Protein AF-A0A820KTW9-F1 (afdb_monomer_lite)

Secondary structure (DSSP, 8-state):
--S-HHHHHHHHHHHHHHHHHHHHHHHHT-HHHHHHHHHHHHHHHHTTHHHHHHHHHSS-HHHHHHHHHHHHHHHHHHT-SS-TTTT-STTGGGHHHHHHHHHHHHT-SSHHHHHHHHHHHHHHHHHHHHHHHHHTSPPS-GGG--HHHHHHHHHHHHHHHHH-

Sequence (164 aa):
SFRYPSTFSRLLPYVLQLEFILDQALMIGDKEKAECITKLITQFGENLAQLIVQMAITPNQQIQTLSHKFCCLVMKCTDMKGQYPVEETCSELTFSFWYALQEEVTSADEDEKQIVLLELFRPYFERLIEVLIAKGQLQENDSIFTSEDKETFRCYRVDITDTM

InterPro domains:
  IPR011989 Armadillo-like helical [G3DSA:1.25.10.10] (1-164)
  IPR040709 Importin 13, repeat 1 [PF18773] (143-164)
  IPR051345 Importin beta-like nuclear transport receptors [PTHR12363] (7-163)
  IPR057941 Transportin-3/Importin-13, second TPR domain [PF24138] (30-133)

pLDDT: mean 90.48, std 10.81, range [34.0, 98.38]

Radius of gyration: 16.78 Å; chains: 1; bounding box: 44×34×47 Å

Organism: NCBI:txid433720

Structure (mmCIF, N/CA/C/O backbone):
data_AF-A0A820KTW9-F1
#
_entry.id   AF-A0A820KTW9-F1
#
loop_
_atom_site.group_PDB
_atom_site.id
_atom_site.type_symbol
_atom_site.label_atom_id
_atom_site.label_alt_id
_atom_site.label_comp_id
_atom_site.label_asym_id
_atom_site.label_entity_id
_atom_site.label_seq_id
_atom_site.pdbx_PDB_ins_code
_atom_site.Cartn_x
_atom_site.Cartn_y
_atom_site.Cartn_z
_atom_site.occupancy
_atom_site.B_iso_or_equiv
_atom_site.auth_seq_id
_atom_site.auth_comp_id
_atom_site.auth_asym_id
_atom_site.auth_atom_id
_atom_site.pdbx_PDB_model_num
ATOM 1 N N . SER A 1 1 ? -5.375 14.267 22.601 1.00 34.00 1 SER A N 1
ATOM 2 C CA . SER A 1 1 ? -6.477 15.171 22.199 1.00 34.00 1 SER A CA 1
ATOM 3 C C . SER A 1 1 ? -6.208 15.660 20.782 1.00 34.00 1 SER A C 1
ATOM 5 O O . SER A 1 1 ? -5.478 16.627 20.611 1.00 34.00 1 SER A O 1
ATOM 7 N N . PHE A 1 2 ? -6.708 14.957 19.759 1.00 43.16 2 PHE A N 1
ATOM 8 C CA . PHE A 1 2 ? -6.582 15.395 18.363 1.00 43.16 2 PHE A CA 1
ATOM 9 C C . PHE A 1 2 ? -7.851 16.141 17.944 1.00 43.16 2 PHE A C 1
ATOM 11 O O . PHE A 1 2 ? -8.962 15.632 18.062 1.00 43.16 2 PHE A O 1
ATOM 18 N N . ARG A 1 3 ? -7.672 17.381 17.480 1.00 41.62 3 ARG A N 1
ATOM 19 C CA . ARG A 1 3 ? -8.734 18.356 17.175 1.00 41.62 3 ARG A CA 1
ATOM 20 C C . ARG A 1 3 ? -9.325 18.233 15.760 1.00 41.62 3 ARG A C 1
ATOM 22 O O . ARG A 1 3 ? -10.164 19.053 15.405 1.00 41.62 3 ARG A O 1
ATOM 29 N N . TYR A 1 4 ? -8.914 17.242 14.960 1.00 52.12 4 TYR A N 1
ATOM 30 C CA . TYR A 1 4 ? -9.273 17.138 13.534 1.00 52.12 4 TYR A CA 1
ATOM 31 C C . TYR A 1 4 ? -9.757 15.767 12.976 1.00 52.12 4 TYR A C 1
ATOM 33 O O . TYR A 1 4 ? -9.684 15.601 11.756 1.00 52.12 4 TYR A O 1
ATOM 41 N N . PRO A 1 5 ? -10.315 14.799 13.744 1.00 56.50 5 PRO A N 1
ATOM 42 C CA . PRO A 1 5 ? -10.829 13.542 13.162 1.00 56.50 5 PRO A CA 1
ATOM 43 C C . PRO A 1 5 ? -11.892 13.748 12.064 1.00 56.50 5 PRO A C 1
ATOM 45 O O . PRO A 1 5 ? -12.007 12.967 11.118 1.00 56.50 5 PRO A O 1
ATOM 48 N N . SER A 1 6 ? -12.676 14.824 12.168 1.00 60.16 6 SER A N 1
ATOM 49 C CA . SER A 1 6 ? -13.803 15.108 11.275 1.00 60.16 6 SER A CA 1
ATOM 50 C C . SER A 1 6 ? -13.398 15.666 9.908 1.00 60.16 6 SER A C 1
ATOM 52 O O . SER A 1 6 ? -14.124 15.467 8.941 1.00 60.16 6 SER A O 1
ATOM 54 N N . THR A 1 7 ? -12.261 16.357 9.786 1.00 65.12 7 THR A N 1
ATOM 55 C CA . THR A 1 7 ? -11.813 16.894 8.488 1.00 65.12 7 THR A CA 1
ATOM 56 C C . THR A 1 7 ? -11.152 15.805 7.651 1.00 65.12 7 THR A C 1
ATOM 58 O O . THR A 1 7 ? -11.446 15.686 6.467 1.00 65.12 7 THR A O 1
ATOM 61 N N . PHE A 1 8 ? -10.321 14.958 8.260 1.00 67.88 8 PHE A N 1
ATOM 62 C CA . PHE A 1 8 ? -9.616 13.894 7.539 1.00 67.88 8 PHE A CA 1
ATOM 63 C C . PHE A 1 8 ? -10.538 12.754 7.101 1.00 67.88 8 PHE A C 1
ATOM 65 O O . PHE A 1 8 ? -10.455 12.310 5.957 1.00 67.88 8 PHE A O 1
ATOM 72 N N . SER A 1 9 ? -11.512 12.373 7.933 1.00 68.88 9 SER A N 1
ATOM 73 C CA . SER A 1 9 ? -12.573 11.441 7.515 1.00 68.88 9 SER A CA 1
ATOM 74 C C . SER A 1 9 ? -13.400 11.966 6.334 1.00 68.88 9 SER A C 1
ATOM 76 O O . SER A 1 9 ? -13.886 11.176 5.528 1.00 68.88 9 SER A O 1
ATOM 78 N N . ARG A 1 10 ? -13.516 13.293 6.169 1.00 79.44 10 ARG A N 1
ATOM 79 C CA . ARG A 1 10 ? -14.155 13.917 4.996 1.00 79.44 10 ARG A CA 1
ATOM 80 C C . ARG A 1 10 ? -13.270 13.936 3.752 1.00 79.44 10 ARG A C 1
ATOM 82 O O . ARG A 1 10 ? -13.816 14.046 2.660 1.00 79.44 10 ARG A O 1
ATOM 89 N N . LEU A 1 11 ? -11.947 13.857 3.900 1.00 83.38 11 LEU A N 1
ATOM 90 C CA . LEU A 1 11 ? -10.999 13.830 2.780 1.00 83.38 11 LEU A CA 1
ATOM 91 C C . LEU A 1 11 ? -10.821 12.426 2.206 1.00 83.38 11 LEU A C 1
ATOM 93 O O . LEU A 1 11 ? -10.639 12.284 0.999 1.00 83.38 11 LEU A O 1
ATOM 97 N N . LEU A 1 12 ? -10.943 11.393 3.041 1.00 86.62 12 LEU A N 1
ATOM 98 C CA . LEU A 1 12 ? -10.739 10.007 2.629 1.00 86.62 12 LEU A CA 1
ATOM 99 C C . LEU A 1 12 ? -11.578 9.587 1.400 1.00 86.62 12 LEU A C 1
ATOM 101 O O . LEU A 1 12 ? -11.005 8.985 0.496 1.00 86.62 12 LEU A O 1
ATOM 105 N N . PRO A 1 13 ? -12.872 9.952 1.258 1.00 87.75 13 PRO A N 1
ATOM 106 C CA . PRO A 1 13 ? -13.631 9.648 0.042 1.00 87.75 13 PRO A CA 1
ATOM 107 C C . PRO A 1 13 ? -13.048 10.253 -1.241 1.00 87.75 13 PRO A C 1
ATOM 109 O O . PRO A 1 13 ? -13.236 9.679 -2.309 1.00 87.75 13 PRO A O 1
ATOM 112 N N . TYR A 1 14 ? -12.361 11.396 -1.161 1.00 89.56 14 TYR A N 1
ATOM 113 C CA . TYR A 1 14 ? -11.696 12.010 -2.315 1.00 89.56 14 TYR A CA 1
ATOM 114 C C . TYR A 1 14 ? -10.377 11.312 -2.633 1.00 89.56 14 TYR A C 1
ATOM 116 O O . TYR A 1 14 ? -10.065 11.104 -3.799 1.00 89.56 14 TYR A O 1
ATOM 124 N N . VAL A 1 15 ? -9.635 10.886 -1.608 1.00 91.38 15 VAL A N 1
ATOM 125 C CA . VAL A 1 15 ? -8.419 10.081 -1.796 1.00 91.38 15 VAL A CA 1
ATOM 126 C C . VAL A 1 15 ? -8.764 8.731 -2.424 1.00 91.38 15 VAL A C 1
ATOM 128 O O . VAL A 1 15 ? -8.089 8.299 -3.348 1.00 91.38 15 VAL A O 1
ATOM 131 N N . LEU A 1 16 ? -9.876 8.108 -2.024 1.00 92.69 16 LEU A N 1
ATOM 132 C CA . LEU A 1 16 ? -10.361 6.877 -2.654 1.00 92.69 16 LEU A CA 1
ATOM 133 C C . LEU A 1 16 ? -10.734 7.065 -4.135 1.00 92.69 16 LEU A C 1
ATOM 135 O O . LEU A 1 16 ? -10.607 6.129 -4.914 1.00 92.69 16 LEU A O 1
ATOM 139 N N . GLN A 1 17 ? -11.146 8.264 -4.562 1.00 93.19 17 GLN A N 1
ATOM 140 C CA . GLN A 1 17 ? -11.398 8.540 -5.985 1.00 93.19 17 GLN A CA 1
ATOM 141 C C . GLN A 1 17 ? -10.112 8.568 -6.819 1.00 93.19 17 GLN A C 1
ATOM 143 O O . GLN A 1 17 ? -10.182 8.417 -8.040 1.00 93.19 17 GLN A O 1
ATOM 148 N N . LEU A 1 18 ? -8.942 8.714 -6.186 1.00 93.81 18 LEU A N 1
ATOM 149 C CA . LEU A 1 18 ? -7.661 8.613 -6.881 1.00 93.81 18 LEU A CA 1
ATOM 150 C C . LEU A 1 18 ? -7.427 7.215 -7.449 1.00 93.81 18 LEU A C 1
ATOM 152 O O . LEU A 1 18 ? -6.693 7.106 -8.423 1.00 93.81 18 LEU A O 1
ATOM 156 N N . GLU A 1 19 ? -8.083 6.178 -6.917 1.00 95.00 19 GLU A N 1
ATOM 157 C CA . GLU A 1 19 ? -8.020 4.823 -7.472 1.00 95.00 19 GLU A CA 1
ATOM 158 C C . GLU A 1 19 ? -8.372 4.808 -8.964 1.00 95.00 19 GLU A C 1
ATOM 160 O O . GLU A 1 19 ? -7.656 4.228 -9.773 1.00 95.00 19 GLU A O 1
ATOM 165 N N . PHE A 1 20 ? -9.433 5.518 -9.350 1.00 94.50 20 PHE A N 1
ATOM 166 C CA . PHE A 1 20 ? -9.849 5.597 -10.747 1.00 94.50 20 PHE A CA 1
ATOM 167 C C . PHE A 1 20 ? -8.800 6.292 -11.624 1.00 94.50 20 PHE A C 1
ATOM 169 O O . PHE A 1 20 ? -8.584 5.911 -12.773 1.00 94.50 20 PHE A O 1
ATOM 176 N N . ILE A 1 21 ? -8.136 7.317 -11.087 1.00 94.75 21 ILE A N 1
ATOM 177 C CA . ILE A 1 21 ? -7.090 8.051 -11.806 1.00 94.75 21 ILE A CA 1
ATOM 178 C C . ILE A 1 21 ? -5.824 7.193 -11.920 1.00 94.75 21 ILE A C 1
ATOM 180 O O . ILE A 1 21 ? -5.175 7.212 -12.967 1.00 94.75 21 ILE A O 1
ATOM 184 N N . LEU A 1 22 ? -5.502 6.423 -10.878 1.00 95.56 22 LEU A N 1
ATOM 185 C CA . LEU A 1 22 ? -4.422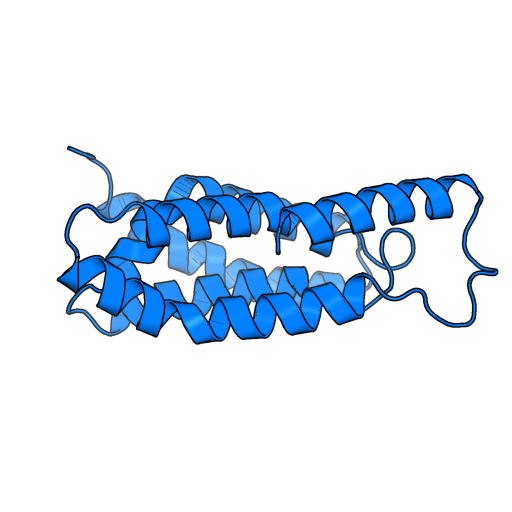 5.442 -10.884 1.00 95.56 22 LEU A CA 1
ATOM 186 C C . LEU A 1 22 ? -4.680 4.385 -11.961 1.00 95.56 22 LEU A C 1
ATOM 188 O O . LEU A 1 22 ? -3.826 4.174 -12.813 1.00 95.56 22 LEU A O 1
ATOM 192 N N . ASP A 1 23 ? -5.879 3.804 -12.004 1.00 95.44 23 ASP A N 1
ATOM 193 C CA . ASP A 1 23 ? -6.250 2.805 -13.014 1.00 95.44 23 ASP A CA 1
ATOM 194 C C . ASP A 1 23 ? -6.119 3.333 -14.442 1.00 95.44 23 ASP A C 1
ATOM 196 O O . ASP A 1 23 ? -5.630 2.631 -15.328 1.00 95.44 23 ASP A O 1
ATOM 200 N N . GLN A 1 24 ? -6.507 4.588 -14.676 1.00 95.94 24 GLN A N 1
ATOM 201 C CA . GLN A 1 24 ? -6.299 5.226 -15.973 1.00 95.94 24 GLN A CA 1
ATOM 202 C C . GLN A 1 24 ? -4.819 5.389 -16.311 1.00 95.94 24 GLN A C 1
ATOM 204 O O . GLN A 1 24 ? -4.437 5.104 -17.443 1.00 95.94 24 GLN A O 1
ATOM 209 N N . ALA A 1 25 ? -3.999 5.843 -15.357 1.00 94.88 25 ALA A N 1
ATOM 210 C CA . ALA A 1 25 ? -2.560 6.007 -15.559 1.00 94.88 25 ALA A CA 1
ATOM 211 C C . ALA A 1 25 ? -1.898 4.667 -15.912 1.00 94.88 25 ALA A C 1
ATOM 213 O O . ALA A 1 25 ? -1.147 4.583 -16.883 1.00 94.88 25 ALA A O 1
ATOM 214 N N . LEU A 1 26 ? -2.263 3.600 -15.198 1.00 93.31 26 LEU A N 1
ATOM 215 C CA . LEU A 1 26 ? -1.782 2.246 -15.467 1.00 93.31 26 LEU A CA 1
ATOM 216 C C . LEU A 1 26 ? -2.234 1.732 -16.837 1.00 93.31 26 LEU A C 1
ATOM 218 O O . LEU A 1 26 ? -1.436 1.146 -17.564 1.00 93.31 26 LEU A O 1
ATOM 222 N N . MET A 1 27 ? -3.489 1.984 -17.225 1.00 94.06 27 MET A N 1
ATOM 223 C CA . MET A 1 27 ? -4.031 1.553 -18.519 1.00 94.06 27 MET A CA 1
ATOM 224 C C . MET A 1 27 ? -3.278 2.165 -19.706 1.00 94.06 27 MET A C 1
ATOM 226 O O . MET A 1 27 ? -3.072 1.487 -20.711 1.00 94.06 27 MET A O 1
ATOM 230 N N . ILE A 1 28 ? -2.879 3.434 -19.605 1.00 94.81 28 ILE A N 1
ATOM 231 C CA . ILE A 1 28 ? -2.154 4.135 -20.675 1.00 94.81 28 ILE A CA 1
ATOM 232 C C . ILE A 1 28 ? -0.627 3.998 -20.561 1.00 94.81 28 ILE A C 1
ATOM 234 O O . ILE A 1 28 ? 0.085 4.504 -21.425 1.00 94.81 28 ILE A O 1
ATOM 238 N N . GLY A 1 29 ? -0.122 3.324 -19.521 1.00 92.19 29 GLY A N 1
ATOM 239 C CA . GLY A 1 29 ? 1.311 3.130 -19.281 1.00 92.19 29 GLY A CA 1
ATOM 240 C C . GLY A 1 29 ? 2.050 4.368 -18.757 1.00 92.19 29 GLY A C 1
ATOM 241 O O . GLY A 1 29 ? 3.268 4.460 -18.907 1.00 92.19 29 GLY A O 1
ATOM 242 N N . ASP A 1 30 ? 1.340 5.322 -18.153 1.00 95.12 30 ASP A N 1
ATOM 243 C CA . ASP A 1 30 ? 1.914 6.547 -17.584 1.00 95.12 30 ASP A CA 1
ATOM 244 C C . ASP A 1 30 ? 2.478 6.277 -16.180 1.00 95.12 30 ASP A C 1
ATOM 246 O O . ASP A 1 30 ? 1.804 6.447 -15.157 1.00 95.12 30 ASP A O 1
ATOM 250 N N . LYS A 1 31 ? 3.729 5.802 -16.150 1.00 92.62 31 LYS A N 1
ATOM 251 C CA . LYS A 1 31 ? 4.437 5.425 -14.918 1.00 92.62 31 LYS A CA 1
ATOM 252 C C . LYS A 1 31 ? 4.632 6.604 -13.965 1.00 92.62 31 LYS A C 1
ATOM 254 O O . LYS A 1 31 ? 4.418 6.445 -12.770 1.00 92.62 31 LYS A O 1
ATOM 259 N N . GLU A 1 32 ? 4.983 7.782 -14.483 1.00 94.81 32 GLU A N 1
ATOM 260 C CA . GLU A 1 32 ? 5.228 8.980 -13.667 1.00 94.81 32 GLU A CA 1
ATOM 261 C C . GLU A 1 32 ? 3.954 9.410 -12.933 1.00 94.81 32 GLU A C 1
ATOM 263 O O . GLU A 1 32 ? 3.974 9.706 -11.734 1.00 94.81 32 GLU A O 1
ATOM 268 N N . LYS A 1 33 ? 2.814 9.387 -13.628 1.00 95.38 33 LYS A N 1
ATOM 269 C CA . LYS A 1 33 ? 1.525 9.702 -13.016 1.00 95.38 33 LYS A CA 1
ATOM 270 C C . LYS A 1 33 ? 1.090 8.639 -12.013 1.00 95.38 33 LYS A C 1
ATOM 272 O O . LYS A 1 33 ? 0.592 9.001 -10.946 1.00 95.38 33 LYS A O 1
ATOM 277 N N . ALA A 1 34 ? 1.275 7.355 -12.325 1.00 96.12 34 ALA A N 1
ATOM 278 C CA . ALA A 1 34 ? 0.981 6.267 -11.392 1.00 96.12 34 ALA A CA 1
ATOM 279 C C . ALA A 1 34 ? 1.818 6.386 -10.108 1.00 96.12 34 ALA A C 1
ATOM 281 O O . ALA A 1 34 ? 1.275 6.277 -9.006 1.00 96.12 34 ALA A O 1
ATOM 282 N N . GLU A 1 35 ? 3.104 6.707 -10.241 1.00 95.75 35 GLU A N 1
ATOM 283 C CA . GLU A 1 35 ? 4.013 6.946 -9.122 1.00 95.75 35 GLU A CA 1
ATOM 284 C C . GLU A 1 35 ? 3.566 8.153 -8.289 1.00 95.75 35 GLU A C 1
ATOM 286 O O . GLU A 1 35 ? 3.407 8.039 -7.075 1.00 95.75 35 GLU A O 1
ATOM 291 N N . CYS A 1 36 ? 3.276 9.295 -8.922 1.00 96.75 36 CYS A N 1
ATOM 292 C CA . CYS A 1 36 ? 2.791 10.495 -8.234 1.00 96.75 36 CYS A CA 1
ATOM 293 C C . CYS A 1 36 ? 1.501 10.240 -7.438 1.00 96.75 36 CYS A C 1
ATOM 295 O O . CYS A 1 36 ? 1.371 10.688 -6.297 1.00 96.75 36 CYS A O 1
ATOM 297 N N . ILE A 1 37 ? 0.541 9.523 -8.029 1.00 96.56 37 ILE A N 1
ATOM 298 C CA . ILE A 1 37 ? -0.720 9.182 -7.359 1.00 96.56 37 ILE A CA 1
ATOM 299 C C . ILE A 1 37 ? -0.463 8.222 -6.198 1.00 96.56 37 ILE A C 1
ATOM 301 O O . ILE A 1 37 ? -1.012 8.421 -5.115 1.00 96.56 37 ILE A O 1
ATOM 305 N N . THR A 1 38 ? 0.399 7.225 -6.399 1.00 97.31 38 THR A N 1
ATOM 306 C CA . THR A 1 38 ? 0.782 6.277 -5.349 1.00 97.31 38 THR A CA 1
ATOM 307 C C . THR A 1 38 ? 1.426 7.000 -4.173 1.00 97.31 38 THR A C 1
ATOM 309 O O . THR A 1 38 ? 0.965 6.818 -3.050 1.00 97.31 38 THR A O 1
ATOM 312 N N . LYS A 1 39 ? 2.388 7.902 -4.420 1.00 96.38 39 LYS A N 1
ATOM 313 C CA . LYS A 1 39 ? 3.006 8.753 -3.385 1.00 96.38 39 LYS A CA 1
ATOM 314 C C . LYS A 1 39 ? 1.961 9.525 -2.587 1.00 96.38 39 LYS A C 1
ATOM 316 O O . LYS A 1 39 ? 2.022 9.559 -1.364 1.00 96.38 39 LYS A O 1
ATOM 321 N N . LEU A 1 40 ? 0.988 10.134 -3.265 1.00 95.69 40 LEU A N 1
ATOM 322 C CA . LEU A 1 40 ? -0.064 10.896 -2.595 1.00 95.69 40 LEU A CA 1
ATOM 323 C C . LEU A 1 40 ? -0.929 10.002 -1.694 1.00 95.69 40 LEU A C 1
ATOM 325 O O . LEU A 1 40 ? -1.241 10.387 -0.568 1.00 95.69 40 LEU A O 1
ATOM 329 N N . ILE A 1 41 ? -1.308 8.818 -2.180 1.00 95.75 41 ILE A N 1
ATOM 330 C CA . ILE A 1 41 ? -2.088 7.839 -1.414 1.00 95.75 41 ILE A CA 1
ATOM 331 C C . ILE A 1 41 ? -1.293 7.373 -0.189 1.00 95.75 41 ILE A C 1
ATOM 333 O O . ILE A 1 41 ? -1.828 7.393 0.919 1.00 95.75 41 ILE A O 1
ATOM 337 N N . THR A 1 42 ? -0.027 6.984 -0.361 1.00 95.25 42 THR A N 1
ATOM 338 C CA . THR A 1 42 ? 0.783 6.406 0.721 1.00 95.25 42 THR A CA 1
ATOM 339 C C . THR A 1 42 ? 1.136 7.444 1.777 1.00 95.25 42 THR A C 1
ATOM 341 O O . THR A 1 42 ? 0.911 7.190 2.957 1.00 95.25 42 THR A O 1
ATOM 344 N N . GLN A 1 43 ? 1.530 8.657 1.380 1.00 94.06 43 GLN A N 1
ATOM 345 C CA . GLN A 1 43 ? 1.768 9.766 2.313 1.00 94.06 43 GLN A CA 1
ATOM 346 C C . GLN A 1 43 ? 0.505 10.162 3.082 1.00 94.06 43 GLN A C 1
ATOM 348 O O . GLN A 1 43 ? 0.572 10.500 4.265 1.00 94.06 43 GLN A O 1
ATOM 353 N N . PHE A 1 44 ? -0.665 10.136 2.437 1.00 92.19 44 PHE A N 1
ATOM 354 C CA . PHE A 1 44 ? -1.926 10.383 3.134 1.00 92.19 44 PHE A CA 1
ATOM 355 C C . PHE A 1 44 ? -2.214 9.292 4.172 1.00 92.19 44 PHE A C 1
ATOM 357 O O . PHE A 1 44 ? -2.635 9.605 5.284 1.00 92.19 44 PHE A O 1
ATOM 364 N N . GLY A 1 45 ? -1.969 8.029 3.816 1.00 92.75 45 GLY A N 1
ATOM 365 C CA . GLY A 1 45 ? -2.156 6.881 4.697 1.00 92.75 45 GLY A CA 1
ATOM 366 C C . GLY A 1 45 ? -1.224 6.893 5.899 1.00 92.75 45 GLY A C 1
ATOM 367 O O . GLY A 1 45 ? -1.688 6.722 7.019 1.00 92.75 45 GLY A O 1
ATOM 368 N N . GLU A 1 46 ? 0.065 7.138 5.674 1.00 92.75 46 GLU A N 1
ATOM 369 C CA . GLU A 1 46 ? 1.106 7.174 6.707 1.00 92.75 46 GLU A CA 1
ATOM 370 C C . GLU A 1 46 ? 0.771 8.199 7.798 1.00 92.75 46 GLU A C 1
ATOM 372 O O . GLU A 1 46 ? 0.704 7.868 8.978 1.00 92.75 46 GLU A O 1
ATOM 377 N N . ASN A 1 47 ? 0.413 9.424 7.401 1.00 90.19 47 ASN A N 1
ATOM 378 C CA . ASN A 1 47 ? 0.047 10.491 8.339 1.00 90.19 47 ASN A CA 1
ATOM 379 C C . ASN A 1 47 ? -1.277 10.244 9.087 1.00 90.19 47 ASN A C 1
ATOM 381 O O . ASN A 1 47 ? -1.616 10.991 10.008 1.00 90.19 47 ASN A O 1
ATOM 385 N N . LEU A 1 48 ? -2.061 9.247 8.671 1.00 89.62 48 LEU A N 1
ATOM 386 C CA . LEU A 1 48 ? -3.390 8.951 9.205 1.00 89.62 48 LEU A CA 1
ATOM 387 C C . LEU A 1 48 ? -3.544 7.496 9.655 1.00 89.62 48 LEU A C 1
ATOM 389 O O . LEU A 1 48 ? -4.674 7.076 9.911 1.00 89.62 48 LEU A O 1
ATOM 393 N N . ALA A 1 49 ? -2.450 6.746 9.800 1.00 92.94 49 ALA A N 1
ATOM 394 C CA . ALA A 1 49 ? -2.474 5.335 10.177 1.00 92.94 49 ALA A CA 1
ATOM 395 C C . ALA A 1 49 ? -3.306 5.105 11.452 1.00 92.94 49 ALA A C 1
ATOM 397 O O . ALA A 1 49 ? -4.243 4.304 11.454 1.00 92.94 49 ALA A O 1
ATOM 398 N N . GLN A 1 50 ? -3.092 5.929 12.481 1.00 91.50 50 GLN A N 1
ATOM 399 C CA . GLN A 1 50 ? -3.874 5.899 13.717 1.00 91.50 50 GLN A CA 1
ATOM 400 C C . GLN A 1 50 ? -5.381 6.076 13.480 1.00 91.50 50 GLN A C 1
ATOM 402 O O . GLN A 1 50 ? -6.217 5.394 14.080 1.00 91.50 50 GLN A O 1
ATOM 407 N N . LEU A 1 51 ? -5.754 7.019 12.611 1.00 90.69 51 LEU A N 1
ATOM 408 C CA . LEU A 1 51 ? -7.153 7.286 12.294 1.00 90.69 51 LEU A CA 1
ATOM 409 C C . LEU A 1 51 ? -7.762 6.112 11.521 1.00 90.69 51 LEU A C 1
ATOM 411 O O . LEU A 1 51 ? -8.890 5.733 11.815 1.00 90.69 51 LEU A O 1
ATOM 415 N N . ILE A 1 52 ? -7.025 5.508 10.586 1.00 92.69 52 ILE A N 1
ATOM 416 C CA . ILE A 1 52 ? -7.453 4.321 9.828 1.00 92.69 52 ILE A CA 1
ATOM 417 C C . ILE A 1 52 ? -7.755 3.158 10.782 1.00 92.69 52 ILE A C 1
ATOM 419 O O . ILE A 1 52 ? -8.813 2.530 10.659 1.00 92.69 52 ILE A O 1
ATOM 423 N N . VAL A 1 53 ? -6.893 2.933 11.778 1.00 93.44 53 VAL A N 1
ATOM 424 C CA . VAL A 1 53 ? -7.076 1.933 12.843 1.00 93.44 53 VAL A CA 1
ATOM 425 C C . VAL A 1 53 ? -8.321 2.238 13.684 1.00 93.44 53 VAL A C 1
ATOM 427 O O . VAL A 1 53 ? -9.181 1.376 13.862 1.00 93.44 53 VAL A O 1
ATOM 430 N N . GLN A 1 54 ? -8.496 3.482 14.139 1.00 91.31 54 GLN A N 1
ATOM 431 C CA . GLN A 1 54 ? -9.687 3.897 14.900 1.00 91.31 54 GLN A CA 1
ATOM 432 C C . GLN A 1 54 ? -10.985 3.765 14.088 1.00 91.31 54 GLN A C 1
ATOM 434 O O . GLN A 1 54 ? -12.026 3.366 14.615 1.00 91.31 54 GLN A O 1
ATOM 439 N N . MET A 1 55 ? -10.933 4.088 12.796 1.00 91.06 55 MET A N 1
ATOM 440 C CA . MET A 1 55 ? -12.048 3.942 11.863 1.00 91.06 55 MET A CA 1
ATOM 441 C C . MET A 1 55 ? -12.421 2.478 11.634 1.00 91.06 55 MET A C 1
ATOM 443 O O . MET A 1 55 ? -13.584 2.199 11.362 1.00 91.06 55 MET A O 1
ATOM 447 N N . ALA A 1 56 ? -11.475 1.548 11.756 1.00 92.38 56 ALA A N 1
ATOM 448 C CA . ALA A 1 56 ? -11.725 0.123 11.568 1.00 92.38 56 ALA A CA 1
ATOM 449 C C . ALA A 1 56 ? -12.545 -0.492 12.722 1.00 92.38 56 ALA A C 1
ATOM 451 O O . ALA A 1 56 ? -13.325 -1.411 12.495 1.00 92.38 56 ALA A O 1
ATOM 452 N N . ILE A 1 57 ? -12.434 0.057 13.938 1.00 91.50 57 ILE A N 1
ATOM 453 C CA . ILE A 1 57 ? -13.106 -0.457 15.152 1.00 91.50 57 ILE A CA 1
ATOM 454 C C . ILE A 1 57 ? -14.303 0.382 15.619 1.00 91.50 57 ILE A C 1
ATOM 456 O O . ILE A 1 57 ? -14.962 0.054 16.604 1.00 91.50 57 ILE A O 1
ATOM 460 N N . THR A 1 58 ? -14.602 1.488 14.940 1.00 90.12 58 THR A N 1
ATOM 461 C CA . THR A 1 58 ? -15.780 2.314 15.244 1.00 90.12 58 THR A CA 1
ATOM 462 C C . THR A 1 58 ? -17.079 1.524 15.025 1.00 90.12 58 THR A C 1
ATOM 464 O O . THR A 1 58 ? -17.138 0.726 14.095 1.00 90.12 58 THR A O 1
ATOM 467 N N . PRO A 1 59 ? -18.169 1.761 15.776 1.00 88.44 59 PRO A N 1
ATOM 468 C CA . PRO A 1 59 ? -19.450 1.084 15.533 1.00 88.44 59 PRO A CA 1
ATOM 469 C C . PRO A 1 59 ? -20.140 1.495 14.216 1.00 88.44 59 PRO A C 1
ATOM 471 O O . PRO A 1 59 ? -21.168 0.929 13.849 1.00 88.44 59 PRO A O 1
ATOM 474 N N . ASN A 1 60 ? -19.621 2.497 13.498 1.00 90.81 60 ASN A N 1
ATOM 475 C CA . ASN A 1 60 ? -20.190 2.957 12.234 1.00 90.81 60 ASN A CA 1
ATOM 476 C C . ASN A 1 60 ? -19.645 2.157 11.037 1.00 90.81 60 ASN A C 1
ATOM 478 O O . ASN A 1 60 ? -18.543 2.413 10.551 1.00 90.81 60 ASN A O 1
ATOM 482 N N . GLN A 1 61 ? -20.474 1.265 10.494 1.00 91.94 61 GLN A N 1
ATOM 483 C CA . GLN A 1 61 ? -20.131 0.404 9.358 1.00 91.94 61 GLN A CA 1
ATOM 484 C C . GLN A 1 61 ? -19.691 1.167 8.093 1.00 91.94 61 GLN A C 1
ATOM 486 O O . GLN A 1 61 ? -18.845 0.684 7.338 1.00 91.94 61 GLN A O 1
ATOM 491 N N . GLN A 1 62 ? -20.216 2.374 7.847 1.00 89.88 62 GLN A N 1
ATOM 492 C CA . GLN A 1 62 ? -19.787 3.186 6.701 1.00 89.88 62 GLN A CA 1
ATOM 493 C C . GLN A 1 62 ? -18.340 3.654 6.871 1.00 89.88 62 GLN A C 1
ATOM 495 O O . GLN A 1 62 ? -17.567 3.627 5.917 1.00 89.88 62 GLN A O 1
ATOM 500 N N . ILE A 1 63 ? -17.959 4.041 8.089 1.00 89.75 63 ILE A N 1
ATOM 501 C CA . ILE A 1 63 ? -16.599 4.484 8.413 1.00 89.75 63 ILE A CA 1
ATOM 502 C C . ILE A 1 63 ? -15.623 3.300 8.358 1.00 89.75 63 ILE A C 1
ATOM 504 O O . ILE A 1 63 ? -14.555 3.431 7.758 1.00 89.75 63 ILE A O 1
ATOM 508 N N . GLN A 1 64 ? -16.022 2.131 8.870 1.00 92.69 64 GLN A N 1
ATOM 509 C CA . GLN A 1 64 ? -15.249 0.889 8.734 1.00 92.69 64 GLN A CA 1
ATOM 510 C C . GLN A 1 64 ? -14.995 0.543 7.261 1.00 92.69 64 GLN A C 1
ATOM 512 O O . GLN A 1 64 ? -13.873 0.230 6.871 1.00 92.69 64 GLN A O 1
ATOM 517 N N . THR A 1 65 ? -16.025 0.673 6.418 1.00 93.44 65 THR A N 1
ATOM 518 C CA . THR A 1 65 ? -15.918 0.421 4.973 1.00 93.44 65 THR A CA 1
ATOM 519 C C . THR A 1 65 ? -14.902 1.349 4.309 1.00 93.44 65 THR A C 1
ATOM 521 O O . THR A 1 65 ? -14.192 0.927 3.400 1.00 93.44 65 THR A O 1
ATOM 524 N N . LEU A 1 66 ? -14.816 2.611 4.737 1.00 92.88 66 LEU A N 1
ATOM 525 C CA . LEU A 1 66 ? -13.826 3.543 4.200 1.00 92.88 66 LEU A CA 1
ATOM 526 C C . LEU A 1 66 ? -12.396 3.152 4.595 1.00 92.88 66 LEU A C 1
ATOM 528 O O . LEU A 1 66 ? -11.515 3.207 3.742 1.00 92.88 66 LEU A O 1
ATOM 532 N N . SER A 1 67 ? -12.183 2.730 5.847 1.00 93.75 67 SER A N 1
ATOM 533 C CA . SER A 1 67 ? -10.889 2.212 6.317 1.00 93.75 67 SER A CA 1
ATOM 534 C C . SER A 1 67 ? -10.463 0.984 5.503 1.00 93.75 67 SER A C 1
ATOM 536 O O . SER A 1 67 ? -9.395 0.988 4.893 1.00 93.75 67 SER A O 1
ATOM 538 N N . HIS A 1 68 ? -11.361 0.003 5.354 1.00 95.69 68 HIS A N 1
ATOM 539 C CA . HIS A 1 68 ? -11.135 -1.184 4.524 1.00 95.69 68 HIS A CA 1
ATOM 540 C C . HIS A 1 68 ? -10.761 -0.831 3.078 1.00 95.69 68 HIS A C 1
ATOM 542 O O . HIS A 1 68 ? -9.739 -1.291 2.572 1.00 95.69 68 HIS A O 1
ATOM 548 N N . LYS A 1 69 ? -11.550 0.030 2.419 1.00 96.12 69 LYS A N 1
ATOM 549 C CA . LYS A 1 69 ? -11.281 0.463 1.038 1.00 96.12 69 LYS A CA 1
ATOM 550 C C . LYS A 1 69 ? -9.918 1.128 0.894 1.00 96.12 69 LYS A C 1
ATOM 552 O O . LYS A 1 69 ? -9.258 0.928 -0.118 1.00 96.12 69 LYS A O 1
ATOM 557 N N . PHE A 1 70 ? -9.498 1.901 1.890 1.00 96.31 70 PHE A N 1
ATOM 558 C CA . PHE A 1 70 ? -8.197 2.550 1.861 1.00 96.31 70 PHE A CA 1
ATOM 559 C C . PHE A 1 70 ? -7.054 1.540 1.989 1.00 96.31 70 PHE A C 1
ATOM 561 O O . PHE A 1 70 ? -6.130 1.573 1.182 1.00 96.31 70 PHE A O 1
ATOM 568 N N . CYS A 1 71 ? -7.146 0.588 2.923 1.00 97.06 71 CYS A N 1
ATOM 569 C CA . CYS A 1 71 ? -6.171 -0.500 3.032 1.00 97.06 71 CYS A CA 1
ATOM 570 C C . CYS A 1 71 ? -6.086 -1.323 1.737 1.00 97.06 71 CYS A C 1
ATOM 572 O O . CYS A 1 71 ? -4.991 -1.650 1.287 1.00 97.06 71 CYS A O 1
ATOM 574 N N . CYS A 1 72 ? -7.222 -1.608 1.092 1.00 97.25 72 CYS A N 1
ATOM 575 C CA . CYS A 1 72 ? -7.246 -2.272 -0.213 1.00 97.25 72 CYS A CA 1
ATOM 576 C C . CYS A 1 72 ? -6.599 -1.430 -1.322 1.00 97.25 72 CYS A C 1
ATOM 578 O O . CYS A 1 72 ? -5.903 -1.984 -2.169 1.00 97.25 72 CYS A O 1
ATOM 580 N N . LEU A 1 73 ? -6.799 -0.110 -1.316 1.00 97.50 73 LEU A N 1
ATOM 581 C CA . LEU A 1 73 ? -6.170 0.790 -2.279 1.00 97.50 73 LEU A CA 1
ATOM 582 C C . LEU A 1 73 ? -4.647 0.808 -2.119 1.00 97.50 73 LEU A C 1
ATOM 584 O O . LEU A 1 73 ? -3.939 0.689 -3.114 1.00 97.50 73 LEU A O 1
ATOM 588 N N . VAL A 1 74 ? -4.130 0.891 -0.889 1.00 97.94 74 VAL A N 1
ATOM 589 C CA . VAL A 1 74 ? -2.676 0.804 -0.680 1.00 97.94 74 VAL A CA 1
ATOM 590 C C . VAL A 1 74 ? -2.154 -0.575 -1.083 1.00 97.94 74 VAL A C 1
ATOM 592 O O . VAL A 1 74 ? -1.152 -0.651 -1.784 1.00 97.94 74 VAL A O 1
ATOM 595 N N . MET A 1 75 ? -2.871 -1.656 -0.751 1.00 98.19 75 MET A N 1
ATOM 596 C CA . MET A 1 75 ? -2.513 -3.014 -1.183 1.00 98.19 75 MET A CA 1
ATOM 597 C C . MET A 1 75 ? -2.426 -3.146 -2.706 1.00 98.19 75 MET A C 1
ATOM 599 O O . MET A 1 75 ? -1.523 -3.802 -3.212 1.00 98.19 75 MET A O 1
ATOM 603 N N . LYS A 1 76 ? -3.323 -2.495 -3.451 1.00 97.31 76 LYS A N 1
ATOM 604 C CA . LYS A 1 76 ? -3.275 -2.447 -4.919 1.00 97.31 76 LYS A CA 1
ATOM 605 C C . LYS A 1 76 ? -2.017 -1.749 -5.439 1.00 97.31 76 LYS A C 1
ATOM 607 O O . LYS A 1 76 ? -1.476 -2.172 -6.455 1.00 97.31 76 LYS A O 1
ATOM 612 N N . CYS A 1 77 ? -1.544 -0.711 -4.750 1.00 97.69 77 CYS A N 1
ATOM 613 C CA . CYS A 1 77 ? -0.266 -0.077 -5.065 1.00 97.69 77 CYS A CA 1
ATOM 614 C C . CYS A 1 77 ? 0.927 -0.983 -4.721 1.00 97.69 77 CYS A C 1
ATOM 616 O O . CYS A 1 77 ? 1.900 -1.006 -5.469 1.00 97.69 77 CYS A O 1
ATOM 618 N N . THR A 1 78 ? 0.853 -1.749 -3.628 1.00 97.94 78 THR A N 1
ATOM 619 C CA . THR A 1 78 ? 1.896 -2.717 -3.250 1.00 97.94 78 THR A CA 1
ATOM 620 C C . THR A 1 78 ? 2.000 -3.841 -4.282 1.00 97.94 78 THR A C 1
ATOM 622 O O . THR A 1 78 ? 3.089 -4.186 -4.736 1.00 97.94 78 THR A O 1
ATOM 625 N N . ASP A 1 79 ? 0.851 -4.379 -4.697 1.00 97.19 79 ASP A N 1
ATOM 626 C CA . ASP A 1 79 ? 0.695 -5.458 -5.682 1.00 97.19 79 ASP A CA 1
ATOM 627 C C . ASP A 1 79 ? 0.708 -4.925 -7.128 1.00 97.19 79 ASP A C 1
ATOM 629 O O . ASP A 1 79 ? 0.035 -5.444 -8.025 1.00 97.19 79 ASP A O 1
ATOM 633 N N . MET A 1 80 ? 1.451 -3.837 -7.365 1.00 95.69 80 MET A N 1
ATOM 634 C CA . MET A 1 80 ? 1.588 -3.266 -8.697 1.00 95.69 80 MET A CA 1
ATOM 635 C C . MET A 1 80 ? 2.223 -4.293 -9.632 1.00 95.69 80 MET A C 1
ATOM 637 O O . MET A 1 80 ? 3.279 -4.865 -9.336 1.00 95.69 80 MET A O 1
ATOM 641 N N . LYS A 1 81 ? 1.587 -4.507 -10.787 1.00 93.31 81 LYS A N 1
ATOM 642 C CA . LYS A 1 81 ? 2.091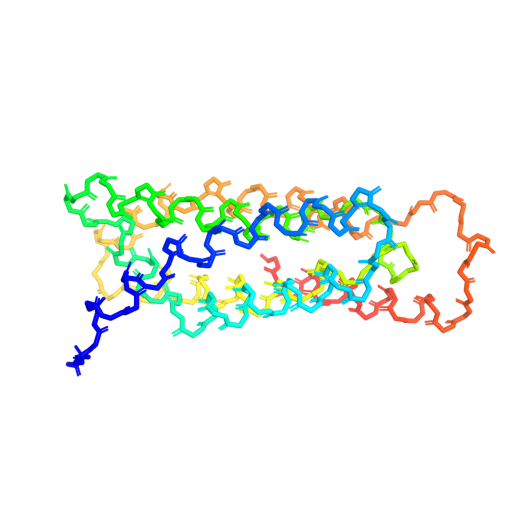 -5.437 -11.797 1.00 93.31 81 LYS A CA 1
ATOM 643 C C . LYS A 1 81 ? 3.412 -4.943 -12.373 1.00 93.31 81 LYS A C 1
ATOM 645 O O . LYS A 1 81 ? 3.522 -3.791 -12.778 1.00 93.31 81 LYS A O 1
ATOM 650 N N . GLY A 1 82 ? 4.354 -5.871 -12.488 1.00 91.38 82 GLY A N 1
ATOM 651 C CA . GLY A 1 82 ? 5.681 -5.629 -13.036 1.00 91.38 82 GLY A CA 1
ATOM 652 C C . GLY A 1 82 ? 6.779 -5.784 -11.989 1.00 91.38 82 GLY A C 1
ATOM 653 O O . GLY A 1 82 ? 6.526 -5.810 -10.781 1.00 91.38 82 GLY A O 1
ATOM 654 N N . GLN A 1 83 ? 8.005 -5.923 -12.467 1.00 92.62 83 GLN A N 1
ATOM 655 C CA . GLN A 1 83 ? 9.207 -6.004 -11.663 1.00 92.62 83 GLN A CA 1
ATOM 656 C C . GLN A 1 83 ? 9.742 -4.610 -11.324 1.00 92.62 83 GLN A C 1
ATOM 658 O O . GLN A 1 83 ? 10.060 -3.818 -12.214 1.00 92.62 83 GLN A O 1
ATOM 663 N N . TYR A 1 84 ? 9.904 -4.337 -10.033 1.00 94.19 84 TYR A N 1
ATOM 664 C CA . TYR A 1 84 ? 10.652 -3.174 -9.567 1.00 94.19 84 TYR A CA 1
ATOM 665 C C . TYR A 1 84 ? 12.155 -3.328 -9.888 1.00 94.19 84 TYR A C 1
ATOM 667 O O . TYR A 1 84 ? 12.676 -4.440 -9.756 1.00 94.19 84 TYR A O 1
ATOM 675 N N . PRO A 1 85 ? 12.887 -2.261 -10.275 1.00 93.81 85 PRO A N 1
ATOM 676 C CA . PRO A 1 85 ? 12.412 -0.894 -10.556 1.00 93.81 85 PRO A CA 1
ATOM 677 C C . PRO A 1 85 ? 12.016 -0.658 -12.027 1.00 93.81 85 PRO A C 1
ATOM 679 O O . PRO A 1 85 ? 11.554 0.419 -12.394 1.00 93.81 85 PRO A O 1
ATOM 682 N N . VAL A 1 86 ? 12.252 -1.637 -12.904 1.00 91.25 86 VAL A N 1
ATOM 683 C CA . VAL A 1 86 ? 12.237 -1.437 -14.363 1.00 91.25 86 VAL A CA 1
ATOM 684 C C . VAL A 1 86 ? 10.817 -1.262 -14.906 1.00 91.25 86 VAL A C 1
ATOM 686 O O . VAL A 1 86 ? 10.533 -0.380 -15.726 1.00 91.25 86 VAL A O 1
ATOM 689 N N . GLU A 1 87 ? 9.895 -2.117 -14.480 1.00 91.56 87 GLU A N 1
ATOM 690 C CA . GLU A 1 87 ? 8.527 -2.133 -14.992 1.00 91.56 87 GLU A CA 1
ATOM 691 C C . GLU A 1 87 ? 7.610 -1.220 -14.175 1.00 91.56 87 GLU A C 1
ATOM 693 O O . GLU A 1 87 ? 6.755 -0.558 -14.764 1.00 91.56 87 GLU A O 1
ATOM 698 N N . GLU A 1 88 ? 7.841 -1.104 -12.866 1.00 93.69 88 GLU A N 1
ATOM 699 C CA . GLU A 1 88 ? 7.075 -0.248 -11.957 1.00 93.69 88 GLU A CA 1
ATOM 700 C C . GLU A 1 88 ? 7.923 0.266 -10.780 1.00 93.69 88 GLU A C 1
ATOM 702 O O . GLU A 1 88 ? 8.893 -0.374 -10.387 1.00 93.69 88 GLU A O 1
ATOM 707 N N . THR A 1 89 ? 7.534 1.411 -10.214 1.00 94.94 89 THR A N 1
ATOM 708 C CA . THR A 1 89 ? 8.192 2.087 -9.073 1.00 94.94 89 THR A CA 1
ATOM 709 C C . THR A 1 89 ? 7.226 2.360 -7.912 1.00 94.94 89 THR A C 1
ATOM 711 O O . THR A 1 89 ? 7.557 3.050 -6.953 1.00 94.94 89 THR A O 1
ATOM 714 N N . CYS A 1 90 ? 5.994 1.860 -8.000 1.00 96.69 90 CYS A N 1
ATOM 715 C CA . CYS A 1 90 ? 4.911 2.171 -7.073 1.00 96.69 90 CYS A CA 1
ATOM 716 C C . CYS A 1 90 ? 4.990 1.357 -5.782 1.00 96.69 90 CYS A C 1
ATOM 718 O O . CYS A 1 90 ? 4.675 1.879 -4.714 1.00 96.69 90 CYS A O 1
ATOM 720 N N . SER A 1 91 ? 5.396 0.092 -5.870 1.00 97.25 91 SER A N 1
ATOM 721 C CA . SER A 1 91 ? 5.324 -0.838 -4.740 1.00 97.25 91 SER A CA 1
ATOM 722 C C . SER A 1 91 ? 6.201 -0.420 -3.551 1.00 97.25 91 SER A C 1
ATOM 724 O O . SER A 1 91 ? 5.732 -0.454 -2.414 1.00 97.25 91 SER A O 1
ATOM 726 N N . GLU A 1 92 ? 7.424 0.055 -3.806 1.00 97.12 92 GLU A N 1
ATOM 727 C CA . GLU A 1 92 ? 8.366 0.567 -2.792 1.00 97.12 92 GLU A CA 1
ATOM 728 C C . GLU A 1 92 ? 7.761 1.702 -1.952 1.00 97.12 92 GLU A C 1
ATOM 730 O O . GLU A 1 92 ? 7.914 1.752 -0.733 1.00 97.12 92 GLU A O 1
ATOM 735 N N . LEU A 1 93 ? 6.986 2.586 -2.584 1.00 97.44 93 LEU A N 1
ATOM 736 C CA . LEU A 1 93 ? 6.403 3.762 -1.932 1.00 97.44 93 LEU A CA 1
ATOM 737 C C . LEU A 1 93 ? 5.371 3.420 -0.854 1.00 97.44 93 LEU A C 1
ATOM 739 O O . LEU A 1 93 ? 4.925 4.311 -0.128 1.00 97.44 93 LEU A O 1
ATOM 743 N N . THR A 1 94 ? 4.932 2.162 -0.796 1.00 97.81 94 THR A N 1
ATOM 744 C CA . THR A 1 94 ? 3.921 1.693 0.154 1.00 97.81 94 THR A CA 1
ATOM 745 C C . THR A 1 94 ? 4.512 1.237 1.482 1.00 97.81 94 THR A C 1
ATOM 747 O O . THR A 1 94 ? 3.765 1.133 2.454 1.00 97.81 94 THR A O 1
ATOM 750 N N . PHE A 1 95 ? 5.824 0.994 1.563 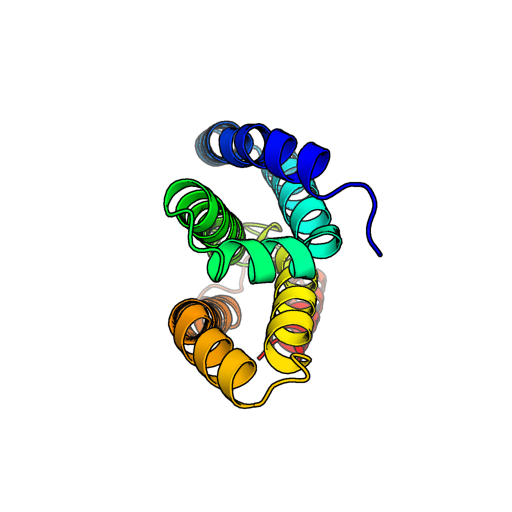1.00 97.38 95 PHE A N 1
ATOM 751 C CA . PHE A 1 95 ? 6.450 0.419 2.757 1.00 97.38 95 PHE A CA 1
ATOM 752 C C . PHE A 1 95 ? 6.257 1.301 3.990 1.00 97.38 95 PHE A C 1
ATOM 754 O O . PHE A 1 95 ? 5.816 0.800 5.022 1.00 97.38 95 PHE A O 1
ATOM 761 N N . SER A 1 96 ? 6.451 2.622 3.870 1.00 95.50 96 SER A N 1
ATOM 762 C CA . SER A 1 96 ? 6.260 3.555 4.994 1.00 95.50 96 SER A CA 1
ATOM 763 C C . SER A 1 96 ? 4.848 3.493 5.584 1.00 95.50 96 SER A C 1
ATOM 765 O O . SER A 1 96 ? 4.677 3.538 6.802 1.00 95.50 96 SER A O 1
ATOM 767 N N . PHE A 1 97 ? 3.830 3.308 4.739 1.00 97.44 97 PHE A N 1
ATOM 768 C CA . PHE A 1 97 ? 2.460 3.115 5.200 1.00 97.44 97 PHE A CA 1
ATOM 769 C C . PHE A 1 97 ? 2.295 1.812 5.986 1.00 97.44 97 PHE A C 1
ATOM 771 O O . PHE A 1 97 ? 1.658 1.826 7.039 1.00 97.44 97 PHE A O 1
ATOM 778 N N . TRP A 1 98 ? 2.834 0.693 5.491 1.00 97.88 98 TRP A N 1
ATOM 779 C CA . TRP A 1 98 ? 2.692 -0.601 6.165 1.00 97.88 98 TRP A CA 1
ATOM 780 C C . TRP A 1 98 ? 3.365 -0.606 7.536 1.00 97.88 98 TRP A C 1
ATOM 782 O O . TRP A 1 98 ? 2.753 -1.084 8.491 1.00 97.88 98 TRP A O 1
ATOM 792 N N . TYR A 1 99 ? 4.537 0.023 7.655 1.00 96.12 99 TYR A N 1
ATOM 793 C CA . TYR A 1 99 ? 5.189 0.252 8.945 1.00 96.12 99 TYR A CA 1
ATOM 794 C C . TYR A 1 99 ? 4.323 1.067 9.899 1.00 96.12 99 TYR A C 1
ATOM 796 O O . TYR A 1 99 ? 4.053 0.622 11.014 1.00 96.12 99 TYR A O 1
ATOM 804 N N . ALA A 1 100 ? 3.840 2.231 9.455 1.00 96.19 100 ALA A N 1
ATOM 805 C CA . ALA A 1 100 ? 3.008 3.097 10.287 1.00 96.19 100 ALA A CA 1
ATOM 806 C C . ALA A 1 100 ? 1.714 2.390 10.726 1.00 96.19 100 ALA A C 1
ATOM 808 O O . ALA A 1 100 ? 1.280 2.513 11.870 1.00 96.19 100 ALA A O 1
ATOM 809 N N . LEU A 1 101 ? 1.095 1.606 9.837 1.00 96.44 101 LEU A N 1
ATOM 810 C CA . LEU A 1 101 ? -0.106 0.841 10.162 1.00 96.44 101 LEU A CA 1
ATOM 811 C C . LEU A 1 101 ? 0.180 -0.254 11.195 1.00 96.44 101 LEU A C 1
ATOM 813 O O . LEU A 1 101 ? -0.599 -0.420 12.133 1.00 96.44 101 LEU A O 1
ATOM 817 N N . GLN A 1 102 ? 1.276 -0.998 11.041 1.00 95.12 102 GLN A N 1
ATOM 818 C CA . GLN A 1 102 ? 1.678 -2.033 11.994 1.00 95.12 102 GLN A CA 1
ATOM 819 C C . GLN A 1 102 ? 1.984 -1.440 13.372 1.00 95.12 102 GLN A C 1
ATOM 821 O O . GLN A 1 102 ? 1.541 -1.992 14.383 1.00 95.12 102 GLN A O 1
ATOM 826 N N . GLU A 1 103 ? 2.691 -0.311 13.429 1.00 94.69 103 GLU A N 1
ATOM 827 C CA . GLU A 1 103 ? 2.981 0.398 14.678 1.00 94.69 103 GLU A CA 1
ATOM 828 C C . GLU A 1 103 ? 1.684 0.791 15.397 1.00 94.69 103 GLU A C 1
ATOM 830 O O . GLU A 1 103 ? 1.510 0.498 16.578 1.00 94.69 103 GLU A O 1
ATOM 835 N N . GLU A 1 104 ? 0.709 1.355 14.684 1.00 94.38 104 GLU A N 1
ATOM 836 C CA . GLU A 1 104 ? -0.578 1.766 15.266 1.00 94.38 104 GLU A CA 1
ATOM 837 C C . GLU A 1 104 ? -1.473 0.583 15.673 1.00 94.38 104 GLU A C 1
ATOM 839 O O . GLU A 1 104 ? -2.234 0.678 16.637 1.00 94.38 104 GLU A O 1
ATOM 844 N N . VAL A 1 105 ? -1.391 -0.553 14.973 1.00 93.38 105 VAL A N 1
ATOM 845 C CA . VAL A 1 105 ? -2.110 -1.785 15.350 1.00 93.38 105 VAL A CA 1
ATOM 846 C C . VAL A 1 105 ? -1.500 -2.421 16.602 1.00 93.38 105 VAL A C 1
ATOM 848 O O . VAL A 1 105 ? -2.233 -2.917 17.459 1.00 93.38 105 VAL A O 1
ATOM 851 N N . THR A 1 106 ? -0.172 -2.415 16.721 1.00 91.25 106 THR A N 1
ATOM 852 C CA . THR A 1 106 ? 0.548 -3.100 17.809 1.00 91.25 106 THR A CA 1
ATOM 853 C C . THR A 1 106 ? 0.713 -2.248 19.066 1.00 91.25 106 THR A C 1
ATOM 855 O O . THR A 1 106 ? 0.811 -2.809 20.153 1.00 91.25 106 THR A O 1
ATOM 858 N N . SER A 1 107 ? 0.672 -0.920 18.963 1.00 89.12 107 SER A N 1
ATOM 859 C CA . SER A 1 107 ? 0.823 0.013 20.094 1.00 89.12 107 SER A CA 1
ATOM 860 C C . SER A 1 107 ? -0.449 0.249 20.921 1.00 89.12 107 SER A C 1
ATOM 862 O O . SER A 1 107 ? -0.460 1.105 21.802 1.00 89.12 107 SER A O 1
ATOM 864 N N . ALA A 1 108 ? -1.540 -0.482 20.670 1.00 82.06 108 ALA A N 1
ATOM 865 C CA . ALA A 1 108 ? -2.771 -0.322 21.441 1.00 82.06 108 ALA A CA 1
ATOM 866 C C . ALA A 1 108 ? -2.578 -0.732 22.919 1.00 82.06 108 ALA A C 1
ATOM 868 O O . ALA A 1 108 ? -2.351 -1.900 23.212 1.00 82.06 108 ALA A O 1
ATOM 869 N N . ASP A 1 109 ? -2.740 0.227 23.838 1.00 72.62 109 ASP A N 1
ATOM 870 C CA . ASP A 1 109 ? -2.501 0.068 25.288 1.00 72.62 109 ASP A CA 1
ATOM 871 C C . ASP A 1 109 ? -3.443 -0.923 26.012 1.00 72.62 109 ASP A C 1
ATOM 873 O O . ASP A 1 109 ? -3.182 -1.314 27.148 1.00 72.62 109 ASP A O 1
ATOM 877 N N . GLU A 1 110 ? -4.573 -1.289 25.399 1.00 78.44 110 GLU A N 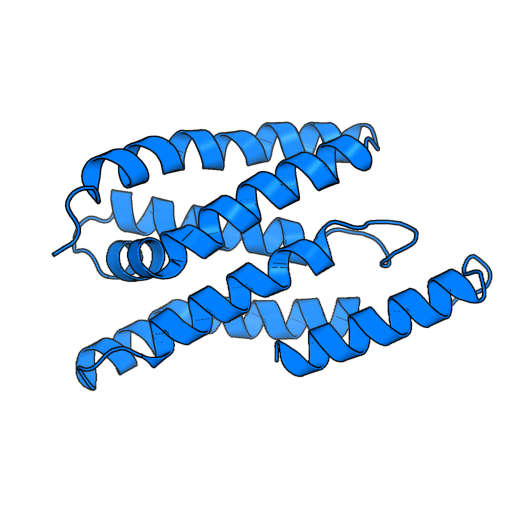1
ATOM 878 C CA . GLU A 1 110 ? -5.588 -2.175 25.983 1.00 78.44 110 GLU A CA 1
ATOM 879 C C . GLU A 1 110 ? -5.515 -3.561 25.329 1.00 78.44 110 GLU A C 1
ATOM 881 O O . GLU A 1 110 ? -5.868 -3.693 24.156 1.00 78.44 110 GLU A O 1
ATOM 886 N N . ASP A 1 111 ? -5.134 -4.594 26.091 1.00 78.19 111 ASP A N 1
ATOM 887 C CA . ASP A 1 111 ? -4.941 -5.968 25.590 1.00 78.19 111 ASP A CA 1
ATOM 888 C C . ASP A 1 111 ? -6.143 -6.486 24.773 1.00 78.19 111 ASP A C 1
ATOM 890 O O . ASP A 1 111 ? -5.979 -7.046 23.690 1.00 78.19 111 ASP A O 1
ATOM 894 N N . GLU A 1 112 ? -7.377 -6.248 25.235 1.00 82.06 112 GLU A N 1
ATOM 895 C CA . GLU A 1 112 ? -8.591 -6.671 24.516 1.00 82.06 112 GLU A CA 1
ATOM 896 C C . GLU A 1 112 ? -8.759 -5.940 23.177 1.00 82.06 112 GLU A C 1
ATOM 898 O O . GLU A 1 112 ? -9.106 -6.545 22.160 1.00 82.06 112 GLU A O 1
ATOM 903 N N . LYS A 1 113 ? -8.476 -4.635 23.147 1.00 86.75 113 LYS A N 1
ATOM 904 C CA . LYS A 1 113 ? -8.539 -3.823 21.928 1.00 86.75 113 LYS A CA 1
ATOM 905 C C . LYS A 1 113 ? -7.436 -4.219 20.952 1.00 86.75 113 LYS A C 1
ATOM 907 O O . LYS A 1 113 ? -7.684 -4.268 19.748 1.00 86.75 113 LYS A O 1
ATOM 912 N N . GLN A 1 114 ? -6.242 -4.510 21.459 1.00 88.56 114 GLN A N 1
ATOM 913 C CA . GLN A 1 114 ? -5.115 -4.975 20.663 1.00 88.56 114 GLN A CA 1
ATOM 914 C C . GLN A 1 114 ? -5.438 -6.316 19.997 1.00 88.56 114 GLN A C 1
ATOM 916 O O . GLN A 1 114 ? -5.221 -6.456 18.797 1.00 88.56 114 GLN A O 1
ATOM 921 N N . ILE A 1 115 ? -6.038 -7.269 20.721 1.00 90.88 115 ILE A N 1
ATOM 922 C CA . ILE A 1 115 ? -6.482 -8.554 20.152 1.00 90.88 115 ILE A CA 1
ATOM 923 C C . ILE A 1 115 ? -7.470 -8.327 19.003 1.00 90.88 115 ILE A C 1
ATOM 925 O O . ILE A 1 115 ? -7.273 -8.866 17.915 1.00 90.88 115 ILE A O 1
ATOM 929 N N . VAL A 1 116 ? -8.486 -7.481 19.205 1.00 92.56 116 VAL A N 1
ATOM 930 C CA . VAL A 1 116 ? -9.473 -7.159 18.158 1.00 92.56 116 VAL A CA 1
ATOM 931 C C . VAL A 1 116 ? -8.804 -6.535 16.932 1.00 92.56 116 VAL A C 1
ATOM 933 O O . VAL A 1 116 ? -9.130 -6.895 15.802 1.00 92.56 116 VAL A O 1
ATOM 936 N N . LEU A 1 117 ? -7.860 -5.613 17.131 1.00 94.25 117 LEU A N 1
ATOM 937 C CA . LEU A 1 117 ? -7.121 -4.985 16.036 1.00 94.25 117 LEU A CA 1
ATOM 938 C C . LEU A 1 117 ? -6.248 -5.986 15.280 1.00 94.25 117 LEU A C 1
ATOM 940 O O . LEU A 1 117 ? -6.263 -5.994 14.050 1.00 94.25 117 LEU A O 1
ATOM 944 N N . LEU A 1 118 ? -5.535 -6.856 15.992 1.00 93.88 118 LEU A N 1
ATOM 945 C CA . LEU A 1 118 ? -4.723 -7.906 15.385 1.00 93.88 118 LEU A CA 1
ATOM 946 C C . LEU A 1 118 ? -5.584 -8.865 14.562 1.00 93.88 118 LEU A C 1
ATOM 948 O O . LEU A 1 118 ? -5.216 -9.186 13.436 1.00 93.88 118 LEU A O 1
ATOM 952 N N . GLU A 1 119 ? -6.739 -9.295 15.071 1.00 94.69 119 GLU A N 1
ATOM 953 C CA . GLU A 1 119 ? -7.672 -10.145 14.320 1.00 94.69 119 GLU A CA 1
ATOM 954 C C . GLU A 1 119 ? -8.234 -9.437 13.084 1.00 94.69 119 GLU A C 1
ATOM 956 O O . GLU A 1 119 ? -8.307 -10.033 12.008 1.00 94.69 119 GLU A O 1
ATOM 961 N N . LEU A 1 120 ? -8.587 -8.158 13.218 1.00 96.00 120 LEU A N 1
ATOM 962 C CA . LEU A 1 120 ? -9.163 -7.365 12.137 1.00 96.00 120 LEU A CA 1
ATOM 963 C C . LEU A 1 120 ? -8.159 -7.083 11.013 1.00 96.00 120 LEU A C 1
ATOM 965 O O . LEU A 1 120 ? -8.537 -7.101 9.840 1.00 96.00 120 LEU A O 1
ATOM 969 N N . PHE A 1 121 ? -6.896 -6.812 11.358 1.00 96.88 121 PHE A N 1
ATOM 970 C CA . PHE A 1 121 ? -5.864 -6.442 10.389 1.00 96.88 121 PHE A CA 1
ATOM 971 C C . PHE A 1 121 ? -5.025 -7.617 9.872 1.00 96.88 121 PHE A C 1
ATOM 973 O O . PHE A 1 121 ? -4.430 -7.500 8.798 1.00 96.88 121 PHE A O 1
ATOM 980 N N . ARG A 1 122 ? -5.032 -8.765 10.564 1.00 96.50 122 ARG A N 1
ATOM 981 C CA . ARG A 1 122 ? -4.400 -10.025 10.128 1.00 96.50 122 ARG A CA 1
ATOM 982 C C . ARG A 1 122 ? -4.540 -10.310 8.626 1.00 96.50 122 ARG A C 1
ATOM 984 O O . ARG A 1 122 ? -3.501 -10.506 8.002 1.00 96.50 122 ARG A O 1
ATOM 991 N N . PRO A 1 123 ? -5.740 -10.292 8.008 1.00 97.56 123 PRO A N 1
ATOM 992 C CA . PRO A 1 123 ? -5.867 -10.626 6.588 1.00 97.56 123 PRO A CA 1
ATOM 993 C C . PRO A 1 123 ? -5.106 -9.673 5.653 1.00 97.56 123 PRO A C 1
ATOM 995 O O . PRO A 1 123 ? -4.665 -10.099 4.588 1.00 97.56 123 PRO A O 1
ATOM 998 N N . TYR A 1 124 ? -4.915 -8.399 6.024 1.00 97.50 124 TYR A N 1
ATOM 999 C CA . TYR A 1 124 ? -4.113 -7.481 5.206 1.00 97.50 124 TYR A CA 1
ATOM 1000 C C . TYR A 1 124 ? -2.625 -7.784 5.326 1.00 97.50 124 TYR A C 1
ATOM 1002 O O . TYR A 1 124 ? -1.941 -7.748 4.311 1.00 97.50 124 TYR A O 1
ATOM 1010 N N . PHE A 1 125 ? -2.132 -8.105 6.525 1.00 97.69 125 PHE A N 1
ATOM 1011 C CA . PHE A 1 125 ? -0.724 -8.459 6.725 1.00 97.69 125 PHE A CA 1
ATOM 1012 C C . PHE A 1 125 ? -0.379 -9.820 6.111 1.00 97.69 125 PHE A C 1
ATOM 1014 O O . PHE A 1 125 ? 0.668 -9.959 5.488 1.00 97.69 125 PHE A O 1
ATOM 1021 N N . GLU A 1 126 ? -1.278 -10.802 6.190 1.00 97.50 126 GLU A N 1
ATOM 1022 C CA . GLU A 1 126 ? -1.114 -12.083 5.490 1.00 97.50 126 GLU A CA 1
ATOM 1023 C C . GLU A 1 126 ? -1.036 -11.866 3.974 1.00 97.50 126 GLU A C 1
ATOM 1025 O O . GLU A 1 126 ? -0.100 -12.339 3.327 1.00 97.50 126 GLU A O 1
ATOM 1030 N N . ARG A 1 127 ? -1.949 -11.062 3.410 1.00 97.94 127 ARG A N 1
ATOM 1031 C CA . ARG A 1 127 ? -1.895 -10.707 1.987 1.00 97.94 127 ARG A CA 1
ATOM 1032 C C . ARG A 1 127 ? -0.646 -9.898 1.633 1.00 97.94 127 ARG A C 1
ATOM 1034 O O . ARG A 1 127 ? -0.080 -10.110 0.565 1.00 97.94 127 ARG A O 1
ATOM 1041 N N . LEU A 1 128 ? -0.219 -8.985 2.505 1.00 98.38 128 LEU A N 1
ATOM 1042 C CA . LEU A 1 128 ? 0.994 -8.194 2.315 1.00 98.38 128 LEU A CA 1
ATOM 1043 C C . LEU A 1 128 ? 2.199 -9.116 2.155 1.00 98.38 128 LEU A C 1
ATOM 1045 O O . LEU A 1 128 ? 2.919 -8.998 1.173 1.00 98.38 128 LEU A O 1
ATOM 1049 N N . ILE A 1 129 ? 2.369 -10.072 3.068 1.00 97.94 129 ILE A N 1
ATOM 1050 C CA . ILE A 1 129 ? 3.467 -11.042 3.033 1.00 97.94 129 ILE A CA 1
ATOM 1051 C C . ILE A 1 129 ? 3.472 -11.816 1.711 1.00 97.94 129 ILE A C 1
ATOM 1053 O O . ILE A 1 129 ? 4.517 -11.922 1.072 1.00 97.94 129 ILE A O 1
ATOM 1057 N N . GLU A 1 130 ? 2.320 -12.320 1.261 1.00 97.56 130 GLU A N 1
ATOM 1058 C CA . GLU A 1 130 ? 2.221 -13.017 -0.030 1.00 97.56 130 GLU A CA 1
ATOM 1059 C C . GLU A 1 130 ? 2.684 -12.143 -1.202 1.00 97.56 130 GLU A C 1
ATOM 1061 O O . GLU A 1 130 ? 3.448 -12.599 -2.058 1.00 97.56 130 GLU A O 1
ATOM 1066 N N . VAL A 1 131 ? 2.227 -10.888 -1.237 1.00 97.81 131 VAL A N 1
ATOM 1067 C CA . VAL A 1 131 ? 2.595 -9.921 -2.277 1.00 97.81 131 VAL A CA 1
ATOM 1068 C C . VAL A 1 131 ? 4.089 -9.627 -2.214 1.00 97.81 131 VAL A C 1
ATOM 1070 O O . VAL A 1 131 ? 4.768 -9.753 -3.227 1.00 97.81 131 VAL A O 1
ATOM 1073 N N . LEU A 1 132 ? 4.634 -9.300 -1.043 1.00 97.38 132 LEU A N 1
ATOM 1074 C CA . LEU A 1 132 ? 6.046 -8.951 -0.886 1.00 97.38 132 LEU A CA 1
ATOM 1075 C C . LEU A 1 132 ? 6.978 -10.119 -1.232 1.00 97.38 132 LEU A C 1
ATOM 1077 O O . LEU A 1 132 ? 8.004 -9.907 -1.877 1.00 97.38 132 LEU A O 1
ATOM 1081 N N . ILE A 1 133 ? 6.599 -11.358 -0.901 1.00 96.25 133 ILE A N 1
ATOM 1082 C CA . ILE A 1 133 ? 7.335 -12.553 -1.337 1.00 96.25 133 ILE A CA 1
ATOM 1083 C C . ILE A 1 133 ? 7.377 -12.621 -2.865 1.00 96.25 133 ILE A C 1
ATOM 1085 O O . ILE A 1 133 ? 8.449 -12.832 -3.431 1.00 96.25 133 ILE A O 1
ATOM 1089 N N . ALA A 1 134 ? 6.241 -12.426 -3.539 1.00 95.12 134 ALA A N 1
ATOM 1090 C CA . ALA A 1 134 ? 6.188 -12.436 -4.999 1.00 95.12 134 ALA A CA 1
ATOM 1091 C C . ALA A 1 134 ? 7.001 -11.281 -5.612 1.00 95.12 134 ALA A C 1
ATOM 1093 O O . ALA A 1 134 ? 7.748 -11.493 -6.564 1.00 95.12 134 ALA A O 1
ATOM 1094 N N . LYS A 1 135 ? 6.919 -10.073 -5.043 1.00 95.44 135 LYS A N 1
ATOM 1095 C CA . LYS A 1 135 ? 7.664 -8.885 -5.498 1.00 95.44 135 LYS A CA 1
ATOM 1096 C C . LYS A 1 135 ? 9.176 -9.013 -5.293 1.00 95.44 135 LYS A C 1
ATOM 1098 O O . LYS A 1 135 ? 9.950 -8.497 -6.097 1.00 95.44 135 LYS A O 1
ATOM 1103 N N . GLY A 1 136 ? 9.601 -9.719 -4.246 1.00 93.75 136 GLY A N 1
ATOM 1104 C CA . GLY A 1 136 ? 11.007 -9.993 -3.948 1.00 93.75 136 GLY A CA 1
ATOM 1105 C C . GLY A 1 136 ? 11.638 -11.091 -4.813 1.00 93.75 136 GLY A C 1
ATOM 1106 O O . GLY A 1 136 ? 12.859 -11.277 -4.757 1.00 93.75 136 GLY A O 1
ATOM 1107 N N . GLN A 1 137 ? 10.848 -11.819 -5.608 1.00 91.06 137 GLN A N 1
ATOM 1108 C CA . GLN A 1 137 ? 11.350 -12.808 -6.562 1.00 91.06 137 GLN A CA 1
ATOM 1109 C C . GLN A 1 137 ? 11.818 -12.123 -7.847 1.00 91.06 137 GLN A C 1
ATOM 1111 O O . GLN A 1 137 ? 11.142 -11.257 -8.394 1.00 91.06 137 GLN A O 1
ATOM 1116 N N . LEU A 1 138 ? 12.994 -12.520 -8.336 1.00 79.44 138 LEU A N 1
ATOM 1117 C CA . LEU A 1 138 ? 13.493 -12.071 -9.632 1.00 79.44 138 LEU A CA 1
ATOM 1118 C C . LEU A 1 138 ? 12.863 -12.934 -10.731 1.00 79.44 138 LEU A C 1
ATOM 1120 O O . LEU A 1 138 ? 12.875 -14.162 -10.631 1.00 79.44 138 LEU A O 1
ATOM 1124 N N . GLN A 1 139 ? 12.339 -12.309 -11.783 1.00 78.81 139 GLN A N 1
ATOM 1125 C CA . GLN A 1 139 ? 11.850 -13.037 -12.954 1.00 78.81 139 GLN A CA 1
ATOM 1126 C C . GLN A 1 139 ? 13.010 -13.700 -13.720 1.00 78.81 139 GLN A C 1
ATOM 1128 O O . GLN A 1 139 ? 14.136 -13.206 -13.707 1.00 78.81 139 GLN A O 1
ATOM 1133 N N . GLU A 1 140 ? 12.732 -14.809 -14.415 1.00 67.75 140 GLU A N 1
ATOM 1134 C CA . GLU A 1 140 ? 13.746 -15.654 -15.077 1.00 67.75 140 GLU A CA 1
ATOM 1135 C C . GLU A 1 140 ? 14.570 -14.932 -16.166 1.00 67.75 140 GLU A C 1
ATOM 1137 O O . GLU A 1 140 ? 15.672 -15.371 -16.487 1.00 67.75 140 GLU A O 1
ATOM 1142 N N . ASN A 1 141 ? 14.074 -13.814 -16.711 1.00 67.06 141 ASN A N 1
ATOM 1143 C CA . ASN A 1 141 ? 14.761 -13.004 -17.720 1.00 67.06 141 ASN A CA 1
ATOM 1144 C C . ASN A 1 141 ? 15.297 -11.693 -17.121 1.00 67.06 141 ASN A C 1
ATOM 1146 O O . ASN A 1 141 ? 14.753 -10.614 -17.355 1.00 67.06 141 ASN A O 1
ATOM 1150 N N . ASP A 1 142 ? 16.406 -11.770 -16.388 1.00 69.88 142 ASP A N 1
ATOM 1151 C CA . ASP A 1 142 ? 17.094 -10.606 -15.809 1.00 69.88 142 ASP A CA 1
ATOM 1152 C C . ASP A 1 142 ? 17.935 -9.814 -16.832 1.00 69.88 142 ASP A C 1
ATOM 1154 O O . ASP A 1 142 ? 18.581 -8.826 -16.487 1.00 69.88 142 ASP A O 1
ATOM 1158 N N . SER A 1 143 ? 17.918 -10.215 -18.107 1.00 74.88 143 SER A N 1
ATOM 1159 C CA . SER A 1 143 ? 18.691 -9.596 -19.192 1.00 74.88 143 SER A CA 1
ATOM 1160 C C . SER A 1 143 ? 18.307 -8.142 -19.484 1.00 74.88 143 SER A C 1
ATOM 1162 O O . SER A 1 143 ? 19.069 -7.425 -20.125 1.00 74.88 143 SER A O 1
ATOM 1164 N N . ILE A 1 144 ? 17.120 -7.721 -19.043 1.00 77.69 144 ILE A N 1
ATOM 1165 C CA . ILE A 1 144 ? 16.627 -6.338 -19.133 1.00 77.69 144 ILE A CA 1
ATOM 1166 C C . ILE A 1 144 ? 17.196 -5.430 -18.033 1.00 77.69 144 ILE A C 1
ATOM 1168 O O . ILE A 1 144 ? 17.073 -4.215 -18.143 1.00 77.69 144 ILE A O 1
ATOM 1172 N N . PHE A 1 145 ? 17.823 -5.997 -16.999 1.00 84.50 145 PHE A N 1
ATOM 1173 C CA . P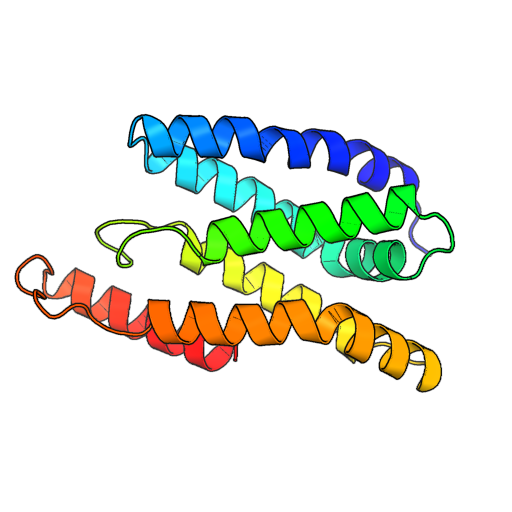HE A 1 145 ? 18.331 -5.249 -15.855 1.00 84.50 145 PHE A CA 1
ATOM 1174 C C . PHE A 1 145 ? 19.770 -4.817 -16.098 1.00 84.50 145 PHE A C 1
ATOM 1176 O O . PHE A 1 145 ? 20.661 -5.640 -16.342 1.00 84.50 145 PHE A O 1
ATOM 1183 N N . THR A 1 146 ? 20.019 -3.523 -15.952 1.00 90.75 146 THR A N 1
ATOM 1184 C CA . THR A 1 146 ? 21.379 -3.003 -15.843 1.00 90.75 146 THR A CA 1
ATOM 1185 C C . THR A 1 146 ? 21.992 -3.382 -14.491 1.00 90.75 146 THR A C 1
ATOM 1187 O O . THR A 1 146 ? 21.309 -3.829 -13.567 1.00 90.75 146 THR A O 1
ATOM 1190 N N . SER A 1 147 ? 23.306 -3.199 -14.340 1.00 90.25 147 SER A N 1
ATOM 1191 C CA . SER A 1 147 ? 23.964 -3.385 -13.040 1.00 90.25 147 SER A CA 1
ATOM 1192 C C . SER A 1 147 ? 23.395 -2.461 -11.957 1.00 90.25 147 SER A C 1
ATOM 1194 O O . SER A 1 147 ? 23.359 -2.851 -10.794 1.00 90.25 147 SER A O 1
ATOM 1196 N N . GLU A 1 148 ? 22.944 -1.263 -12.337 1.00 93.31 148 GLU A N 1
ATOM 1197 C CA . GLU A 1 148 ? 22.301 -0.309 -11.432 1.00 93.31 148 GLU A CA 1
ATOM 1198 C C . GLU A 1 148 ? 20.914 -0.806 -11.011 1.00 93.31 148 GLU A C 1
ATOM 1200 O O . GLU A 1 148 ? 20.639 -0.882 -9.819 1.00 93.31 148 GLU A O 1
ATOM 1205 N N . ASP A 1 149 ? 20.094 -1.281 -11.955 1.00 93.44 149 ASP A N 1
ATOM 1206 C CA . ASP A 1 149 ? 18.773 -1.850 -11.644 1.00 93.44 149 ASP A CA 1
ATOM 1207 C C . ASP A 1 149 ? 18.871 -3.055 -10.702 1.00 93.44 149 ASP A C 1
ATOM 1209 O O . ASP A 1 149 ? 18.030 -3.232 -9.821 1.00 93.44 149 ASP A O 1
ATOM 1213 N N . LYS A 1 150 ? 19.910 -3.885 -10.862 1.00 92.06 150 LYS A N 1
ATOM 1214 C CA . LYS A 1 150 ? 20.169 -5.029 -9.974 1.00 92.06 150 LYS A CA 1
ATOM 1215 C C . LYS A 1 150 ? 20.508 -4.588 -8.554 1.00 92.06 150 LYS A C 1
ATOM 1217 O O . LYS A 1 150 ? 20.063 -5.238 -7.611 1.00 92.06 150 LYS A O 1
ATOM 1222 N N . GLU A 1 151 ? 21.272 -3.510 -8.395 1.00 94.50 151 GLU A N 1
ATOM 1223 C CA . GLU A 1 151 ? 21.588 -2.961 -7.074 1.00 94.50 151 GLU A CA 1
ATOM 1224 C C . GLU A 1 151 ? 20.363 -2.300 -6.437 1.00 94.50 151 GLU A C 1
ATOM 1226 O O . GLU A 1 151 ? 20.057 -2.570 -5.277 1.00 94.50 151 GLU A O 1
ATOM 1231 N N . THR A 1 152 ? 19.592 -1.531 -7.204 1.00 95.50 152 THR A N 1
ATOM 1232 C CA . THR A 1 152 ? 18.323 -0.949 -6.749 1.00 95.50 152 THR A CA 1
ATOM 1233 C C . THR A 1 152 ? 17.338 -2.037 -6.318 1.00 95.50 152 THR A C 1
ATOM 1235 O O . THR A 1 152 ? 16.764 -1.968 -5.233 1.00 95.50 152 THR A O 1
ATOM 1238 N N . PHE A 1 153 ? 17.209 -3.115 -7.097 1.00 95.38 153 PHE A N 1
ATOM 1239 C CA . PHE A 1 153 ? 16.386 -4.263 -6.715 1.00 95.38 153 PHE A CA 1
ATOM 1240 C C . PHE A 1 153 ? 16.932 -5.003 -5.482 1.00 95.38 153 PHE A C 1
ATOM 1242 O O . PHE A 1 153 ? 16.163 -5.518 -4.668 1.00 95.38 153 PHE A O 1
ATOM 1249 N N . ARG A 1 154 ? 18.258 -5.052 -5.298 1.00 95.12 154 ARG A N 1
ATOM 1250 C CA . ARG A 1 154 ? 18.870 -5.608 -4.084 1.00 95.12 154 ARG A CA 1
ATOM 1251 C C . ARG A 1 154 ? 18.469 -4.800 -2.848 1.00 95.12 154 ARG A C 1
ATOM 1253 O O . ARG A 1 154 ? 18.127 -5.424 -1.847 1.00 95.12 154 ARG A O 1
ATOM 1260 N N . CYS A 1 155 ? 18.496 -3.467 -2.912 1.00 96.62 155 CYS A N 1
ATOM 1261 C CA . CYS A 1 155 ? 18.021 -2.591 -1.833 1.00 96.62 155 CYS A CA 1
ATOM 1262 C C . CYS A 1 155 ? 16.531 -2.805 -1.557 1.00 96.62 155 CYS A C 1
ATOM 1264 O O . CYS A 1 155 ? 16.172 -3.118 -0.431 1.00 96.62 155 CYS A O 1
ATOM 1266 N N . TYR A 1 156 ? 15.702 -2.820 -2.600 1.00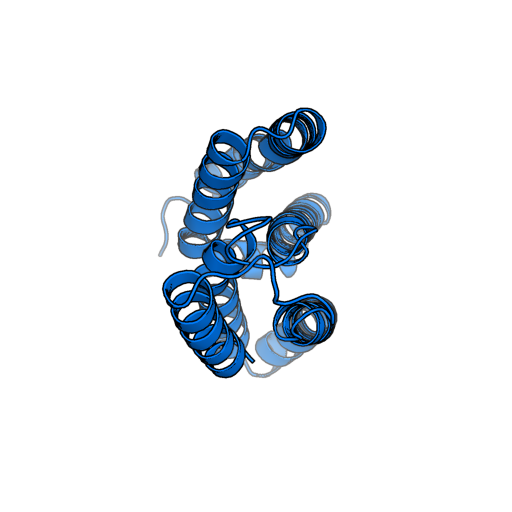 96.81 156 TYR A N 1
ATOM 1267 C CA . TYR A 1 156 ? 14.269 -3.097 -2.481 1.00 96.81 156 TYR A CA 1
ATOM 1268 C C . TYR A 1 156 ? 13.958 -4.422 -1.765 1.00 96.81 156 TYR A C 1
ATOM 1270 O O . TYR A 1 156 ? 13.033 -4.507 -0.963 1.00 96.81 156 TYR A O 1
ATOM 1278 N N . ARG A 1 157 ? 14.753 -5.476 -1.994 1.00 96.44 157 ARG A N 1
ATOM 1279 C CA . ARG A 1 157 ? 14.615 -6.750 -1.263 1.00 96.44 157 ARG A CA 1
ATOM 1280 C C . ARG A 1 157 ? 15.001 -6.654 0.215 1.00 96.44 157 ARG A C 1
ATOM 1282 O O . ARG A 1 157 ? 14.468 -7.421 1.018 1.00 96.44 157 ARG A O 1
ATOM 1289 N N . VAL A 1 158 ? 15.939 -5.776 0.563 1.00 96.75 158 VAL A N 1
ATOM 1290 C CA . VAL A 1 158 ? 16.256 -5.472 1.966 1.00 96.75 158 VAL A CA 1
ATOM 1291 C C . VAL A 1 158 ? 15.064 -4.766 2.601 1.00 96.75 158 VAL A C 1
ATOM 1293 O O . VAL A 1 158 ? 14.580 -5.251 3.615 1.00 96.75 158 VAL A O 1
ATOM 1296 N N . ASP A 1 159 ? 14.505 -3.751 1.944 1.00 96.50 159 ASP A N 1
ATOM 1297 C CA . ASP A 1 159 ? 13.340 -3.017 2.453 1.00 96.50 159 ASP A CA 1
ATOM 1298 C C . ASP A 1 159 ? 12.102 -3.923 2.607 1.00 96.50 159 ASP A C 1
ATOM 1300 O O . ASP A 1 159 ? 11.387 -3.842 3.605 1.00 96.50 159 ASP A O 1
ATOM 1304 N N . ILE A 1 160 ? 11.884 -4.864 1.675 1.00 95.31 160 ILE A N 1
ATOM 1305 C CA . ILE A 1 160 ? 10.874 -5.928 1.825 1.00 95.31 160 ILE A CA 1
ATOM 1306 C C . ILE A 1 160 ? 11.112 -6.727 3.107 1.00 95.31 160 ILE A C 1
ATOM 1308 O O . ILE A 1 160 ? 10.169 -6.999 3.843 1.00 95.31 160 ILE A O 1
ATOM 1312 N N . THR A 1 161 ? 12.359 -7.134 3.349 1.00 93.12 161 THR A N 1
ATOM 1313 C CA . THR A 1 161 ? 12.710 -7.961 4.509 1.00 93.12 161 THR A CA 1
ATOM 1314 C C . THR A 1 161 ? 12.493 -7.195 5.803 1.00 93.12 161 THR A C 1
ATOM 1316 O O . THR A 1 161 ? 11.999 -7.774 6.761 1.00 93.12 161 THR A O 1
ATOM 1319 N N . ASP A 1 162 ? 12.818 -5.905 5.818 1.00 93.38 162 ASP A N 1
ATOM 1320 C CA . ASP A 1 162 ? 12.586 -5.058 6.980 1.00 93.38 162 ASP A CA 1
ATOM 1321 C C . ASP A 1 162 ? 11.080 -4.829 7.214 1.00 93.38 162 ASP A C 1
ATOM 1323 O O . ASP A 1 162 ? 10.698 -4.487 8.330 1.00 93.38 162 ASP A O 1
ATOM 1327 N N . THR A 1 163 ? 10.234 -4.923 6.176 1.00 90.75 163 THR A N 1
ATOM 1328 C CA . THR A 1 163 ? 8.777 -4.668 6.248 1.00 90.75 163 THR A CA 1
ATOM 1329 C C . THR A 1 163 ? 7.989 -5.897 6.724 1.00 90.75 163 THR A C 1
ATOM 1331 O O . THR A 1 163 ? 6.857 -5.758 7.190 1.00 90.75 163 THR A O 1
ATOM 1334 N N . MET A 1 164 ? 8.556 -7.099 6.581 1.00 85.88 164 MET A N 1
ATOM 1335 C CA . MET A 1 164 ? 7.950 -8.378 6.986 1.00 85.88 164 MET A CA 1
ATOM 1336 C C . MET A 1 164 ? 8.140 -8.675 8.476 1.00 85.88 164 MET A C 1
ATOM 1338 O O . MET A 1 164 ? 7.173 -9.202 9.075 1.00 85.88 164 MET A O 1
#

Foldseek 3Di:
DDPDLPPLLVCLVVLLVLLVVLVVCVVVLVQVSNQVNLLVLQVSLLVCLLSLLVQCPDPDPVSVVSSVSSLVSLLCQLLPPDAPPPSHDRNLSNLSNLVSNVCNLCVDPDPVSSVVSCVSCVVSVVSSLVSLVVNLDDDPCCVPDDPVRVVVSVVSNVSSVVSD